Protein AF-A0A1X7BWD0-F1 (afdb_monomer)

Sequence (124 aa):
MAERQMDTETMLGALNDIRLPAEAAGGQVAEMLVAAGAGLALAWLVALLVTASRRGVQATTPSLAVRIDALRELPAAERSVALLHLARDEGIALPAVASLYGAGEFPRPEEIEAQLRDGQGTHA

Secondary structure (DSSP, 8-state):
-------HHHHHHHHH--PPPTTSTTHHHHHHHHHHHHHHHHHHHHHHHHHHHHTT----PPPHHHHHHHGGGS-HHHHHHHHHHHHHHTT---HHHHHHTTTPPPPPHHHHHHHHHHHHTT--

Nearest PDB structures (foldseek):
  2l3l-assembly1_A  TM=1.785E-01  e=4.105E+00  Homo sapiens

Solvent-accessible surface area (backbone atoms only — not comparable to full-atom values): 7669 Å² total; per-residue (Å²): 143,90,82,86,83,81,49,69,67,60,56,50,51,62,66,71,55,79,62,78,55,74,88,44,98,54,34,71,62,45,54,52,50,51,53,51,50,52,52,50,54,52,53,49,52,51,51,50,52,54,52,56,62,65,64,73,65,77,71,73,75,73,51,70,68,59,53,54,58,65,42,69,79,47,58,66,73,59,26,30,54,51,51,53,51,52,30,57,76,69,68,53,86,55,75,64,60,65,38,65,80,48,101,51,73,79,66,53,45,69,61,55,51,51,52,56,59,57,57,58,71,77,78,115

Radius of gyration: 36.12 Å; Cα contacts (8 Å, |Δi|>4): 48; chains: 1; bounding box: 50×27×114 Å

Mean predicted aligned error: 16.51 Å

pLDDT: mean 78.14, std 13.71, range [43.16, 96.81]

Foldseek 3Di:
DDDDDPDPVVVVVVVVPPDDPCPDVCHPVVVVVVVVVVVVVVVVVVVVVVVVVVVPDPPVPPDLVVVLVVLVVDDFVVSLVSLVVSCVVVVNDDPQVVQVPDPHDRDTNVSSSVSSVVSVVVPD

Structure (mmCIF, N/CA/C/O backbone):
data_AF-A0A1X7BWD0-F1
#
_entry.id   AF-A0A1X7BWD0-F1
#
loop_
_atom_site.group_PDB
_atom_site.id
_atom_site.type_symbol
_atom_site.label_atom_id
_atom_site.label_alt_id
_atom_site.label_comp_id
_atom_site.label_asym_id
_atom_site.label_entity_id
_atom_site.label_seq_id
_atom_site.pdbx_PDB_ins_code
_atom_site.Cartn_x
_atom_site.Cartn_y
_atom_site.Cartn_z
_atom_site.occupancy
_atom_site.B_iso_or_equiv
_atom_site.auth_seq_id
_atom_site.auth_comp_id
_atom_site.auth_asym_id
_atom_site.auth_atom_id
_atom_site.pdbx_PDB_model_num
ATOM 1 N N . MET A 1 1 ? 24.232 15.919 -80.759 1.00 44.19 1 MET A N 1
ATOM 2 C CA . MET A 1 1 ? 23.245 16.551 -79.861 1.00 44.19 1 MET A CA 1
ATOM 3 C C . MET A 1 1 ? 22.303 15.461 -79.372 1.00 44.19 1 MET A C 1
ATOM 5 O O . MET A 1 1 ? 21.382 15.117 -80.094 1.00 44.19 1 MET A O 1
ATOM 9 N N . ALA A 1 2 ? 22.600 14.837 -78.232 1.00 48.12 2 ALA A N 1
ATOM 10 C CA . ALA A 1 2 ? 21.790 13.757 -77.655 1.00 48.12 2 ALA A CA 1
ATOM 11 C C . ALA A 1 2 ? 21.941 13.772 -76.127 1.00 48.12 2 ALA A C 1
ATOM 13 O O . ALA A 1 2 ? 22.414 12.826 -75.513 1.00 48.12 2 ALA A O 1
ATOM 14 N N . GLU A 1 3 ? 21.612 14.911 -75.529 1.00 55.97 3 GLU A N 1
ATOM 15 C CA . GLU A 1 3 ? 21.703 15.134 -74.090 1.00 55.97 3 GLU A CA 1
ATOM 16 C C . GLU A 1 3 ? 20.440 15.877 -73.664 1.00 55.97 3 GLU A C 1
ATOM 18 O O . GLU A 1 3 ? 20.089 16.884 -74.278 1.00 55.97 3 GLU A O 1
ATOM 23 N N . ARG A 1 4 ? 19.798 15.381 -72.599 1.00 58.47 4 ARG A N 1
ATOM 24 C CA . ARG A 1 4 ? 18.570 15.880 -71.944 1.00 58.47 4 ARG A CA 1
ATOM 25 C C . ARG A 1 4 ? 17.236 15.337 -72.453 1.00 58.47 4 ARG A C 1
ATOM 27 O O . ARG A 1 4 ? 16.377 16.100 -72.874 1.00 58.47 4 ARG A O 1
ATOM 34 N N . GLN A 1 5 ? 17.014 14.046 -72.244 1.00 57.12 5 GLN A N 1
ATOM 35 C CA . GLN A 1 5 ? 15.721 13.564 -71.742 1.00 57.12 5 GLN A CA 1
ATOM 36 C C . GLN A 1 5 ? 15.997 12.469 -70.707 1.00 57.12 5 GLN A C 1
ATOM 38 O O . GLN A 1 5 ? 15.733 11.295 -70.928 1.00 57.12 5 GLN A O 1
ATOM 43 N N . MET A 1 6 ? 16.634 12.849 -69.596 1.00 58.22 6 MET A N 1
ATOM 44 C CA . MET A 1 6 ? 16.601 12.009 -68.403 1.00 58.22 6 MET A CA 1
ATOM 45 C C . MET A 1 6 ? 15.238 12.277 -67.766 1.00 58.22 6 MET A C 1
ATOM 47 O O . MET A 1 6 ? 14.979 13.384 -67.299 1.00 58.22 6 MET A O 1
ATOM 51 N N . ASP A 1 7 ? 14.344 11.308 -67.923 1.00 72.75 7 ASP A N 1
ATOM 52 C CA . ASP A 1 7 ? 12.925 11.409 -67.608 1.00 72.75 7 ASP A CA 1
ATOM 53 C C . ASP A 1 7 ? 12.709 11.634 -66.104 1.00 72.75 7 ASP A C 1
ATOM 55 O O . ASP A 1 7 ? 13.333 10.986 -65.259 1.00 72.75 7 ASP A O 1
ATOM 59 N N . THR A 1 8 ? 11.827 12.566 -65.761 1.00 73.25 8 THR A N 1
ATOM 60 C CA . THR A 1 8 ? 11.451 12.907 -64.383 1.00 73.25 8 THR A CA 1
ATOM 61 C C . THR A 1 8 ? 10.966 11.694 -63.591 1.00 73.25 8 THR A C 1
ATOM 63 O O . THR A 1 8 ? 11.219 11.614 -62.391 1.00 73.25 8 THR A O 1
ATOM 66 N N . GLU A 1 9 ? 10.344 10.714 -64.252 1.00 70.75 9 GLU A N 1
ATOM 67 C CA . GLU A 1 9 ? 9.963 9.441 -63.627 1.00 70.75 9 GLU A CA 1
ATOM 68 C C . GLU A 1 9 ? 11.177 8.579 -63.261 1.00 70.75 9 GLU A C 1
ATOM 70 O O . GLU A 1 9 ? 11.202 7.970 -62.194 1.00 70.75 9 GLU A O 1
ATOM 75 N N . THR A 1 10 ? 12.231 8.590 -64.082 1.00 72.62 10 THR A N 1
ATOM 76 C CA . THR A 1 10 ? 13.497 7.899 -63.776 1.00 72.62 10 THR A CA 1
ATOM 77 C C . THR A 1 10 ? 14.222 8.579 -62.611 1.00 72.62 10 THR A C 1
ATOM 79 O O . THR A 1 10 ? 14.785 7.909 -61.746 1.00 72.62 10 THR A O 1
ATOM 82 N N . MET A 1 11 ? 14.162 9.912 -62.539 1.00 74.56 11 MET A N 1
ATOM 83 C CA . MET A 1 11 ? 14.717 10.676 -61.419 1.00 74.56 11 MET A CA 1
ATOM 84 C C . MET A 1 11 ? 13.941 10.433 -60.112 1.00 74.56 11 MET A C 1
ATOM 86 O O . MET A 1 11 ? 14.556 10.268 -59.060 1.00 74.56 11 MET A O 1
ATOM 90 N N . LEU A 1 12 ? 12.606 10.361 -60.165 1.00 75.38 12 LEU A N 1
ATOM 91 C CA . LEU A 1 12 ? 11.767 10.029 -59.008 1.00 75.38 12 LEU A CA 1
ATOM 92 C C . LEU A 1 12 ? 11.944 8.574 -58.561 1.00 75.38 12 LEU A C 1
ATOM 94 O O . LEU A 1 12 ? 12.000 8.322 -57.360 1.00 75.38 12 LEU A O 1
ATOM 98 N N . GLY A 1 13 ? 12.091 7.635 -59.497 1.00 71.94 13 GLY A N 1
ATOM 99 C CA . GLY A 1 13 ? 12.407 6.238 -59.194 1.00 71.94 13 GLY A CA 1
ATOM 100 C C . GLY A 1 13 ? 13.724 6.100 -58.429 1.00 71.94 13 GLY A C 1
ATOM 101 O O . GLY A 1 13 ? 13.762 5.441 -57.394 1.00 71.94 13 GLY A O 1
ATOM 102 N N . ALA A 1 14 ? 14.769 6.810 -58.865 1.00 68.25 14 ALA A N 1
ATOM 103 C CA . ALA A 1 14 ? 16.066 6.821 -58.187 1.00 68.25 14 ALA A CA 1
ATOM 104 C C . ALA A 1 14 ? 16.029 7.476 -56.792 1.00 68.25 14 ALA A C 1
ATOM 106 O O . ALA A 1 14 ? 16.811 7.104 -55.922 1.00 68.25 14 ALA A O 1
ATOM 107 N N . LEU A 1 15 ? 15.127 8.439 -56.556 1.00 69.00 15 LEU A N 1
ATOM 108 C CA . LEU A 1 15 ? 14.942 9.050 -55.234 1.00 69.00 15 LEU A CA 1
ATOM 109 C C . LEU A 1 15 ? 14.141 8.170 -54.269 1.00 69.00 15 LEU A C 1
ATOM 111 O O . LEU A 1 15 ? 14.301 8.304 -53.059 1.00 69.00 15 LEU A O 1
ATOM 115 N N . ASN A 1 16 ? 13.249 7.325 -54.787 1.00 67.62 16 ASN A N 1
ATOM 116 C CA . ASN A 1 16 ? 12.398 6.459 -53.972 1.00 67.62 16 ASN A CA 1
ATOM 117 C C . ASN A 1 16 ? 13.080 5.118 -53.648 1.00 67.62 16 ASN A C 1
ATOM 119 O O . ASN A 1 16 ? 12.743 4.476 -52.655 1.00 67.62 16 ASN A O 1
ATOM 123 N N . ASP A 1 17 ? 14.068 4.716 -54.450 1.00 62.62 17 ASP A N 1
ATOM 124 C CA . ASP A 1 17 ? 14.889 3.526 -54.227 1.00 62.62 17 ASP A CA 1
ATOM 125 C C . ASP A 1 17 ? 16.137 3.845 -53.384 1.00 62.62 17 ASP A C 1
ATOM 127 O O . ASP A 1 17 ? 17.277 3.613 -53.781 1.00 62.62 17 ASP A O 1
ATOM 131 N N . ILE A 1 18 ? 15.933 4.393 -52.179 1.00 62.50 18 ILE A N 1
ATOM 132 C CA . ILE A 1 18 ? 16.996 4.520 -51.162 1.00 62.50 18 ILE A CA 1
ATOM 133 C C . ILE A 1 18 ? 17.169 3.167 -50.461 1.00 62.50 18 ILE A C 1
ATOM 135 O O . ILE A 1 18 ? 17.071 3.046 -49.239 1.00 62.50 18 ILE A O 1
ATOM 139 N N . ARG A 1 19 ? 17.384 2.109 -51.239 1.00 61.66 19 ARG A N 1
ATOM 140 C CA . ARG A 1 19 ? 17.934 0.866 -50.711 1.00 61.66 19 ARG A CA 1
ATOM 141 C C . ARG A 1 19 ? 19.438 0.920 -50.887 1.00 61.66 19 ARG A C 1
ATOM 143 O O . ARG A 1 19 ? 19.938 1.254 -51.959 1.00 61.66 19 ARG A O 1
ATOM 150 N N . LEU A 1 20 ? 20.178 0.620 -49.820 1.00 57.03 20 LEU A N 1
ATOM 151 C CA . LEU A 1 20 ? 21.614 0.419 -49.973 1.00 57.03 20 LEU A CA 1
ATOM 152 C C . LEU A 1 20 ? 21.818 -0.797 -50.893 1.00 57.03 20 LEU A C 1
ATOM 154 O O . LEU A 1 20 ? 21.212 -1.840 -50.634 1.00 57.03 20 LEU A O 1
ATOM 158 N N . PRO A 1 21 ? 22.656 -0.693 -51.940 1.00 63.34 21 PRO A N 1
ATOM 159 C CA . PRO A 1 21 ? 23.001 -1.849 -52.756 1.00 63.34 21 PRO A CA 1
ATOM 160 C C . PRO A 1 21 ? 23.600 -2.938 -51.863 1.00 63.34 21 PRO A C 1
ATOM 162 O O . PRO A 1 21 ? 24.305 -2.639 -50.894 1.00 63.34 21 PRO A O 1
ATOM 165 N N . ALA A 1 22 ? 23.305 -4.203 -52.169 1.00 59.75 22 ALA A N 1
ATOM 166 C CA . ALA A 1 22 ? 23.704 -5.340 -51.340 1.00 59.75 22 ALA A CA 1
ATOM 167 C C . ALA A 1 22 ? 25.232 -5.423 -51.150 1.00 59.75 22 ALA A C 1
ATOM 169 O O . ALA A 1 22 ? 25.698 -5.950 -50.140 1.00 59.75 22 ALA A O 1
ATOM 170 N N . GLU A 1 23 ? 26.004 -4.860 -52.086 1.00 60.44 23 GLU A N 1
ATOM 171 C CA . GLU A 1 23 ? 27.464 -4.774 -52.043 1.00 60.44 23 GLU A CA 1
ATOM 172 C C . GLU A 1 23 ? 28.016 -3.632 -51.161 1.00 60.44 23 GLU A C 1
ATOM 174 O O . GLU A 1 23 ? 29.228 -3.553 -50.953 1.00 60.44 23 GLU A O 1
ATOM 179 N N . ALA A 1 24 ? 27.175 -2.739 -50.625 1.00 66.19 24 ALA A N 1
ATOM 180 C CA . ALA A 1 24 ? 27.616 -1.676 -49.722 1.00 66.19 24 ALA A CA 1
ATOM 181 C C . ALA A 1 24 ? 27.972 -2.223 -48.328 1.00 66.19 24 ALA A C 1
ATOM 183 O O . ALA A 1 24 ? 27.341 -3.151 -47.818 1.00 66.19 24 ALA A O 1
ATOM 184 N N . ALA A 1 25 ? 28.971 -1.615 -47.677 1.00 58.75 25 ALA A N 1
ATOM 185 C CA . ALA A 1 25 ? 29.424 -2.015 -46.346 1.00 58.75 25 ALA A CA 1
ATOM 186 C C . ALA A 1 25 ? 28.264 -1.974 -45.332 1.00 58.75 25 ALA A C 1
ATOM 188 O O . ALA A 1 25 ? 27.818 -0.905 -44.925 1.00 58.75 25 ALA A O 1
ATOM 189 N N . GLY A 1 26 ? 27.771 -3.153 -44.944 1.00 63.34 26 GLY A N 1
ATOM 190 C CA . GLY A 1 26 ? 26.651 -3.319 -44.016 1.00 63.34 26 GLY A CA 1
ATOM 191 C C . GLY A 1 26 ? 25.465 -4.096 -44.589 1.00 63.34 26 GLY A C 1
ATOM 192 O O . GLY A 1 26 ? 24.830 -4.799 -43.812 1.00 63.34 26 GLY A O 1
ATOM 193 N N . GLY A 1 27 ? 25.218 -4.052 -45.905 1.00 72.31 27 GLY A N 1
ATOM 194 C CA . GLY A 1 27 ? 24.203 -4.827 -46.643 1.00 72.31 27 GLY A CA 1
ATOM 195 C C . GLY A 1 27 ? 22.989 -5.316 -45.833 1.00 72.31 27 GLY A C 1
ATOM 196 O O . GLY A 1 27 ? 22.335 -4.566 -45.110 1.00 72.31 27 GLY A O 1
ATOM 197 N N . GLN A 1 28 ? 22.704 -6.616 -45.917 1.00 74.44 28 GLN A N 1
ATOM 198 C CA . GLN A 1 28 ? 21.562 -7.246 -45.244 1.00 74.44 28 GLN A CA 1
ATOM 199 C C . GLN A 1 28 ? 21.648 -7.211 -43.705 1.00 74.44 28 GLN A C 1
ATOM 201 O O . GLN A 1 28 ? 20.628 -7.188 -43.020 1.00 74.44 28 GLN A O 1
ATOM 206 N N . VAL A 1 29 ? 22.859 -7.161 -43.142 1.00 79.56 29 VAL A N 1
ATOM 207 C CA . VAL A 1 29 ? 23.071 -7.092 -41.686 1.00 79.56 29 VAL A CA 1
ATOM 208 C C . VAL A 1 29 ? 22.620 -5.738 -41.130 1.00 79.56 29 VAL A C 1
ATOM 210 O O . VAL A 1 29 ? 22.031 -5.681 -40.051 1.00 79.56 29 VAL A O 1
ATOM 213 N N . ALA A 1 30 ? 22.833 -4.652 -41.874 1.00 80.25 30 ALA A N 1
ATOM 214 C CA . ALA A 1 30 ? 22.373 -3.318 -41.511 1.00 80.25 30 ALA A CA 1
ATOM 215 C C . ALA A 1 30 ? 20.842 -3.253 -41.489 1.00 80.25 30 ALA A C 1
ATOM 217 O O . ALA A 1 30 ? 20.274 -2.727 -40.533 1.00 80.25 30 ALA A O 1
ATOM 218 N N . GLU A 1 31 ? 20.166 -3.858 -42.470 1.00 79.38 31 GLU A N 1
ATOM 219 C CA . GLU A 1 31 ? 18.700 -3.946 -42.472 1.00 79.38 31 GLU A CA 1
ATOM 220 C C . GLU A 1 31 ? 18.171 -4.721 -41.253 1.00 79.38 31 GLU A C 1
ATOM 222 O O . GLU A 1 31 ? 17.228 -4.274 -40.596 1.00 79.38 31 GLU A O 1
ATOM 227 N N . MET A 1 32 ? 18.812 -5.839 -40.887 1.00 84.12 32 MET A N 1
ATOM 228 C CA . MET A 1 32 ? 18.435 -6.612 -39.696 1.00 84.12 32 MET A CA 1
ATOM 229 C C . MET A 1 32 ? 18.631 -5.817 -38.399 1.00 84.12 32 MET A C 1
ATOM 231 O O . MET A 1 32 ? 17.771 -5.863 -37.518 1.00 84.12 32 MET A O 1
ATOM 235 N N . LEU A 1 33 ? 19.728 -5.064 -38.279 1.00 87.62 33 LEU A N 1
ATOM 236 C CA . LEU A 1 33 ? 19.984 -4.212 -37.115 1.00 87.62 33 LEU A CA 1
ATOM 237 C C . LEU A 1 33 ? 18.989 -3.052 -37.018 1.00 87.62 33 LEU A C 1
ATOM 239 O O . LEU A 1 33 ? 18.533 -2.739 -35.920 1.00 87.62 33 LEU A O 1
ATOM 243 N N . VAL A 1 34 ? 18.608 -2.449 -38.146 1.00 87.81 34 VAL A N 1
ATOM 244 C CA . VAL A 1 34 ? 17.575 -1.404 -38.187 1.00 87.81 34 VAL A CA 1
ATOM 245 C C . VAL A 1 34 ? 16.222 -1.969 -37.760 1.00 87.81 34 VAL A C 1
ATOM 247 O O . VAL A 1 34 ? 15.556 -1.371 -36.915 1.00 87.81 34 VAL A O 1
ATOM 250 N N . ALA A 1 35 ? 15.833 -3.140 -38.270 1.00 87.38 35 ALA A N 1
ATOM 251 C CA . ALA A 1 35 ? 14.591 -3.799 -3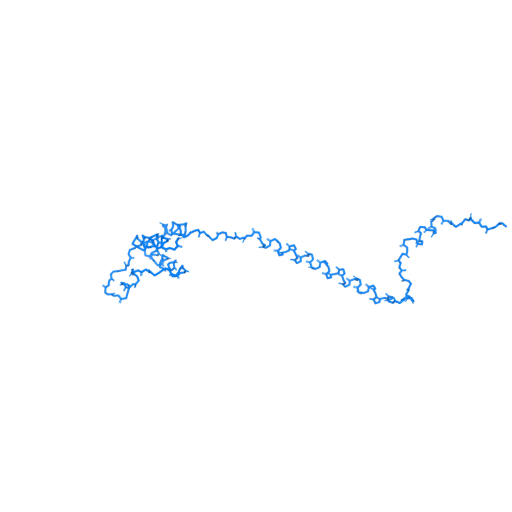7.876 1.00 87.38 35 ALA A CA 1
ATOM 252 C C . ALA A 1 35 ? 14.578 -4.152 -36.377 1.00 87.38 35 ALA A C 1
ATOM 254 O O . ALA A 1 35 ? 13.593 -3.889 -35.683 1.00 87.38 35 ALA A O 1
ATOM 255 N N . ALA A 1 36 ? 15.687 -4.683 -35.854 1.00 91.56 36 ALA A N 1
ATOM 256 C CA . ALA A 1 36 ? 15.839 -4.979 -34.432 1.00 91.56 36 ALA A CA 1
ATOM 257 C C . ALA A 1 36 ? 15.771 -3.704 -33.573 1.00 91.56 36 ALA A C 1
ATOM 259 O O . ALA A 1 36 ? 15.066 -3.677 -32.563 1.00 91.56 36 ALA A O 1
ATOM 260 N N . GLY A 1 37 ? 16.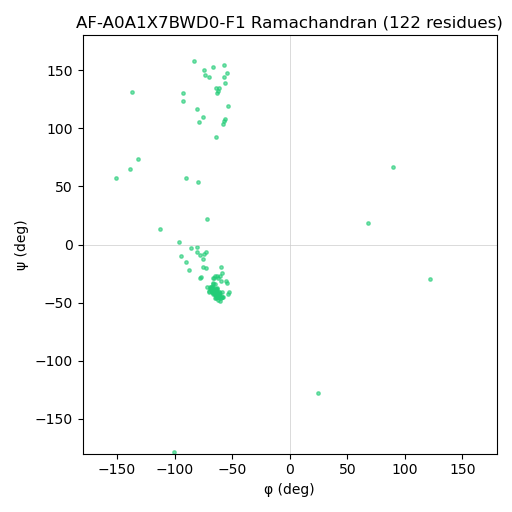450 -2.634 -33.995 1.00 93.75 37 GLY A N 1
ATOM 261 C CA . GLY A 1 37 ? 16.429 -1.334 -33.328 1.00 93.75 37 GLY A CA 1
ATOM 262 C C . GLY A 1 37 ? 15.034 -0.710 -33.304 1.00 93.75 37 GLY A C 1
ATOM 263 O O . GLY A 1 37 ? 14.594 -0.239 -32.257 1.00 93.75 37 GLY A O 1
ATOM 264 N N . ALA A 1 38 ? 14.301 -0.773 -34.417 1.00 93.69 38 ALA A N 1
ATOM 265 C CA . ALA A 1 38 ? 12.922 -0.300 -34.500 1.00 93.69 38 ALA A CA 1
ATOM 266 C C . ALA A 1 38 ? 11.987 -1.095 -33.573 1.00 93.69 38 ALA A C 1
ATOM 268 O O . ALA A 1 38 ? 11.173 -0.503 -32.862 1.00 93.69 38 ALA A O 1
ATOM 269 N N . GLY A 1 39 ? 12.141 -2.424 -33.519 1.00 95.12 39 GLY A N 1
ATOM 270 C CA . GLY A 1 39 ? 11.388 -3.280 -32.600 1.00 95.12 39 GLY A CA 1
ATOM 271 C C . GLY A 1 39 ? 11.657 -2.948 -31.129 1.00 95.12 39 GLY A C 1
ATOM 272 O O . GLY A 1 39 ? 10.720 -2.795 -30.345 1.00 95.12 39 GLY A O 1
ATOM 273 N N . LEU A 1 40 ? 12.927 -2.766 -30.761 1.00 95.88 40 LEU A N 1
ATOM 274 C CA . LEU A 1 40 ? 13.337 -2.348 -29.417 1.00 95.88 40 LEU A CA 1
ATOM 275 C C . LEU A 1 40 ? 12.802 -0.960 -29.049 1.00 95.88 40 LEU A C 1
ATOM 277 O O . LEU A 1 40 ? 12.288 -0.780 -27.945 1.00 95.88 40 LEU A O 1
ATOM 281 N N . ALA A 1 41 ? 12.870 0.006 -29.967 1.00 96.00 41 ALA A N 1
ATOM 282 C CA . ALA A 1 41 ? 12.349 1.352 -29.745 1.00 96.00 41 ALA A CA 1
ATOM 283 C C . ALA A 1 41 ? 10.831 1.340 -29.504 1.00 96.00 41 ALA A C 1
ATOM 285 O O . ALA A 1 41 ? 10.342 1.992 -28.579 1.00 96.00 41 ALA A O 1
ATOM 286 N N . LEU A 1 42 ? 10.086 0.548 -30.282 1.00 96.25 42 LEU A N 1
ATOM 287 C CA . LEU A 1 42 ? 8.646 0.380 -30.099 1.00 96.25 42 LEU A CA 1
ATOM 288 C C . LEU A 1 42 ? 8.322 -0.285 -28.755 1.00 96.25 42 LEU A C 1
ATOM 290 O O . LEU A 1 42 ? 7.464 0.201 -28.019 1.00 96.25 42 LEU A O 1
ATOM 294 N N . ALA A 1 43 ? 9.028 -1.363 -28.406 1.00 95.44 43 ALA A N 1
ATOM 295 C CA . ALA A 1 43 ? 8.856 -2.039 -27.122 1.00 95.44 43 ALA A CA 1
ATOM 296 C C . ALA A 1 43 ? 9.124 -1.091 -25.942 1.00 95.44 43 ALA A C 1
ATOM 298 O O . ALA A 1 43 ? 8.372 -1.084 -24.965 1.00 95.44 43 ALA A O 1
ATOM 299 N N . TRP A 1 44 ? 10.151 -0.245 -26.051 1.00 96.81 44 TRP A N 1
ATOM 300 C CA . TRP A 1 44 ? 10.475 0.762 -25.046 1.00 96.81 44 TRP A CA 1
ATOM 301 C C . TRP A 1 44 ? 9.369 1.817 -24.898 1.00 96.81 44 TRP A C 1
ATOM 303 O O . TRP A 1 44 ? 8.963 2.119 -23.777 1.00 96.81 44 TRP A O 1
ATOM 31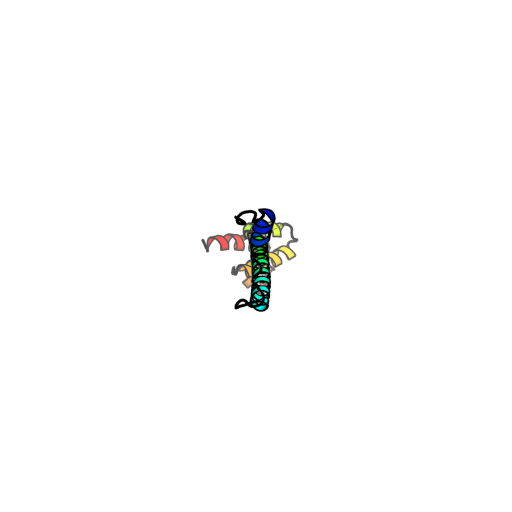3 N N . LEU A 1 45 ? 8.805 2.314 -26.005 1.00 96.12 45 LEU A N 1
ATOM 314 C CA . LEU A 1 45 ? 7.664 3.239 -25.977 1.00 96.12 45 LEU A CA 1
ATOM 315 C C . LEU A 1 45 ? 6.425 2.620 -25.319 1.00 96.12 45 LEU A C 1
ATOM 317 O O . LEU A 1 45 ? 5.775 3.267 -24.497 1.00 96.12 45 LEU A O 1
ATOM 321 N N . VAL A 1 46 ? 6.114 1.359 -25.629 1.00 94.94 46 VAL A N 1
ATOM 322 C CA . VAL A 1 46 ? 5.002 0.636 -24.990 1.00 94.94 46 VAL A CA 1
ATOM 323 C C . VAL A 1 46 ? 5.252 0.482 -23.490 1.00 94.94 46 VAL A C 1
ATOM 325 O O . VAL A 1 46 ? 4.354 0.737 -22.688 1.00 94.94 46 VAL A O 1
ATOM 328 N N . ALA A 1 47 ? 6.474 0.128 -23.086 1.00 93.19 47 ALA A N 1
ATOM 329 C CA . ALA A 1 47 ? 6.839 0.031 -21.676 1.00 93.19 47 ALA A CA 1
ATOM 330 C C . ALA A 1 47 ? 6.698 1.381 -20.948 1.00 93.19 47 ALA A C 1
ATOM 332 O O . ALA A 1 47 ? 6.175 1.428 -19.831 1.00 93.19 47 ALA A O 1
ATOM 333 N N . LEU A 1 48 ? 7.092 2.490 -21.581 1.00 92.06 48 LEU A N 1
ATOM 334 C CA . LEU A 1 48 ? 6.881 3.836 -21.041 1.00 92.06 48 LEU A CA 1
ATOM 335 C C . LEU A 1 48 ? 5.394 4.162 -20.886 1.00 92.06 48 LEU A C 1
ATOM 337 O O . LEU A 1 48 ? 4.987 4.668 -19.844 1.00 92.06 48 LEU A O 1
ATOM 341 N N . LEU A 1 49 ? 4.566 3.820 -21.871 1.00 91.44 49 LEU A N 1
ATOM 342 C CA . LEU A 1 49 ? 3.127 4.066 -21.803 1.00 91.44 49 LEU A CA 1
ATOM 343 C C . LEU A 1 49 ? 2.458 3.250 -20.685 1.00 91.44 49 LEU A C 1
ATOM 345 O O . LEU A 1 49 ? 1.629 3.772 -19.940 1.00 91.44 49 LEU A O 1
ATOM 349 N N . VAL A 1 50 ? 2.855 1.985 -20.521 1.00 89.25 50 VAL A N 1
ATOM 350 C CA . VAL A 1 50 ? 2.360 1.101 -19.452 1.00 89.25 50 VAL A CA 1
ATOM 351 C C . VAL A 1 50 ? 2.831 1.564 -18.072 1.00 89.25 50 VAL A C 1
ATOM 353 O O . VAL A 1 50 ? 2.077 1.516 -17.104 1.00 89.25 50 VAL A O 1
ATOM 356 N N . THR A 1 51 ? 4.075 2.018 -17.942 1.00 84.56 51 THR A N 1
ATOM 357 C CA . THR A 1 51 ? 4.580 2.532 -16.658 1.00 84.56 51 THR A CA 1
ATOM 358 C C . THR A 1 51 ? 3.967 3.885 -16.305 1.00 84.56 51 THR A C 1
ATOM 360 O O . THR A 1 51 ? 3.645 4.116 -15.140 1.00 84.56 51 THR A O 1
ATOM 363 N N . ALA A 1 52 ? 3.731 4.751 -17.292 1.00 83.75 52 ALA A N 1
ATOM 364 C CA . ALA A 1 52 ? 3.030 6.015 -17.105 1.00 83.75 52 ALA A CA 1
ATOM 365 C C . ALA A 1 52 ? 1.567 5.803 -16.692 1.00 83.75 52 ALA A C 1
ATOM 367 O O . ALA A 1 52 ? 1.105 6.453 -15.758 1.00 83.75 52 ALA A O 1
ATOM 368 N N . SER A 1 53 ? 0.854 4.854 -17.308 1.00 78.62 53 SER A N 1
ATOM 369 C CA . SER A 1 53 ? -0.535 4.553 -16.932 1.00 78.62 53 SER A CA 1
ATOM 370 C C . SER A 1 53 ? -0.645 3.948 -15.531 1.00 78.62 53 SER A C 1
ATOM 372 O O . SER A 1 53 ? -1.568 4.267 -14.786 1.00 78.62 53 SER A O 1
ATOM 374 N N . ARG A 1 54 ? 0.341 3.146 -15.114 1.00 72.94 54 ARG A N 1
ATOM 375 C CA . ARG A 1 54 ? 0.403 2.584 -13.754 1.00 72.94 54 ARG A CA 1
ATOM 376 C C . ARG A 1 54 ? 0.764 3.606 -12.675 1.00 72.94 54 ARG A C 1
ATOM 378 O O . ARG A 1 54 ? 0.472 3.370 -11.509 1.00 72.94 54 ARG A O 1
ATOM 385 N N . ARG A 1 55 ? 1.366 4.744 -13.036 1.00 66.38 55 ARG A N 1
ATOM 386 C CA . ARG A 1 55 ? 1.671 5.837 -12.092 1.00 66.38 55 ARG A CA 1
ATOM 387 C C . ARG A 1 55 ? 0.439 6.652 -11.674 1.00 66.38 55 ARG A C 1
ATOM 389 O O . ARG A 1 55 ? 0.556 7.475 -10.774 1.00 66.38 55 ARG A O 1
ATOM 396 N N . GLY A 1 56 ? -0.722 6.423 -12.292 1.00 61.50 56 GLY A N 1
ATOM 397 C CA . GLY A 1 56 ? -1.933 7.231 -12.108 1.00 61.50 56 GLY A CA 1
ATOM 398 C C . GLY A 1 56 ? -2.782 6.943 -10.868 1.00 61.50 56 GLY A C 1
ATOM 399 O O . GLY A 1 56 ? -3.768 7.639 -10.658 1.00 61.50 56 GLY A O 1
ATOM 400 N N . VAL A 1 57 ? -2.438 5.960 -10.034 1.00 57.28 57 VAL A N 1
ATOM 401 C CA . VAL A 1 57 ? -3.182 5.699 -8.793 1.00 57.28 57 VAL A CA 1
ATOM 402 C C . VAL A 1 57 ? -2.193 5.557 -7.647 1.00 57.28 57 VAL A C 1
ATOM 404 O O . VAL A 1 57 ? -1.946 4.468 -7.136 1.00 57.28 57 VAL A O 1
ATOM 407 N N . GLN A 1 58 ? -1.614 6.680 -7.218 1.00 54.28 58 GLN A N 1
ATOM 408 C CA . GLN A 1 58 ? -1.305 6.792 -5.798 1.00 54.28 58 GLN A CA 1
ATOM 409 C C . GLN A 1 58 ? -2.657 6.762 -5.093 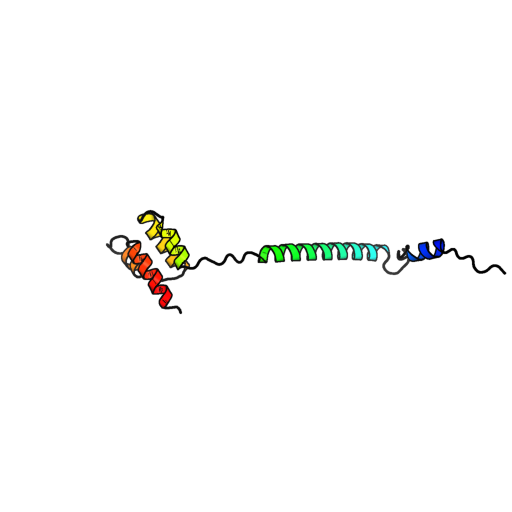1.00 54.28 58 GLN A C 1
ATOM 411 O O . GLN A 1 58 ? -3.342 7.776 -5.006 1.00 54.28 58 GLN A O 1
ATOM 416 N N . ALA A 1 59 ? -3.088 5.567 -4.689 1.00 58.94 59 ALA A N 1
ATOM 417 C CA . ALA A 1 59 ? -4.183 5.434 -3.753 1.00 58.94 59 ALA A CA 1
ATOM 418 C C . ALA A 1 59 ? -3.737 6.209 -2.518 1.00 58.94 59 ALA A C 1
ATOM 420 O O . ALA A 1 59 ? -2.825 5.778 -1.814 1.00 58.94 59 ALA A O 1
ATOM 421 N N . THR A 1 60 ? -4.289 7.405 -2.328 1.00 65.81 60 THR A N 1
ATOM 422 C CA . THR A 1 60 ? -4.070 8.180 -1.118 1.00 65.81 60 THR A CA 1
ATOM 423 C C . THR A 1 60 ? -4.504 7.270 0.014 1.00 65.81 60 THR A C 1
ATOM 425 O O . THR A 1 60 ? -5.693 6.966 0.122 1.00 65.81 60 THR A O 1
ATOM 428 N N . THR A 1 61 ? -3.550 6.747 0.787 1.00 72.62 61 THR A N 1
ATOM 429 C CA . THR A 1 61 ? -3.878 5.906 1.933 1.00 72.62 61 THR A CA 1
ATOM 430 C C . THR A 1 61 ? -4.856 6.711 2.785 1.00 72.62 61 THR A C 1
ATOM 432 O O . THR A 1 61 ? -4.517 7.836 3.167 1.00 72.62 61 THR A O 1
ATOM 435 N N . PRO A 1 62 ? -6.090 6.220 3.007 1.00 81.06 62 PRO A N 1
ATOM 436 C CA . PRO A 1 62 ? -7.076 6.968 3.766 1.00 81.06 62 PRO A CA 1
ATOM 437 C C . PRO A 1 62 ? -6.492 7.288 5.138 1.00 81.06 62 PRO A C 1
ATOM 439 O O . PRO A 1 62 ? -5.802 6.456 5.735 1.00 81.06 62 PRO A O 1
ATOM 442 N N . SER A 1 63 ? -6.733 8.510 5.615 1.00 87.00 63 SER A N 1
ATOM 443 C CA . SER A 1 63 ? -6.204 8.947 6.904 1.00 87.00 63 SER A CA 1
ATOM 444 C C . SER A 1 63 ? -6.665 8.005 8.018 1.00 87.00 63 SER A C 1
ATOM 446 O O . SER A 1 63 ? -7.717 7.366 7.919 1.00 87.00 63 SER A O 1
ATOM 448 N N . LEU A 1 64 ? -5.888 7.928 9.101 1.00 87.06 64 LEU A N 1
ATOM 449 C CA . LEU A 1 64 ? -6.228 7.082 10.245 1.00 87.06 64 LEU A CA 1
ATOM 450 C C . LEU A 1 64 ? -7.646 7.366 10.761 1.00 87.06 64 LEU A C 1
ATOM 452 O O . LEU A 1 64 ? -8.391 6.431 11.024 1.00 87.06 64 LEU A O 1
ATOM 456 N N . ALA A 1 65 ? -8.048 8.641 10.814 1.00 88.12 65 ALA A N 1
ATOM 457 C CA . ALA A 1 65 ? -9.397 9.050 11.203 1.00 88.12 65 ALA A CA 1
ATOM 458 C C . ALA A 1 65 ? -10.486 8.437 10.304 1.00 88.12 65 ALA A C 1
ATOM 460 O O . ALA A 1 65 ? -11.455 7.885 10.813 1.00 88.12 65 ALA A O 1
ATOM 461 N N . VAL A 1 66 ? -10.292 8.451 8.978 1.00 89.31 66 VAL A N 1
ATOM 462 C CA . VAL A 1 66 ? -11.228 7.831 8.021 1.00 89.31 66 VAL A CA 1
ATOM 463 C C . VAL A 1 66 ? -11.286 6.315 8.215 1.00 89.31 66 VAL A C 1
ATOM 465 O O . VAL A 1 66 ? -12.359 5.720 8.142 1.00 89.31 66 VAL A O 1
ATOM 468 N N . ARG A 1 67 ? -10.144 5.677 8.497 1.00 90.81 67 ARG A N 1
ATOM 469 C CA . ARG A 1 67 ? -10.080 4.234 8.773 1.00 90.81 67 ARG A CA 1
ATOM 470 C C . ARG A 1 67 ? -10.783 3.876 10.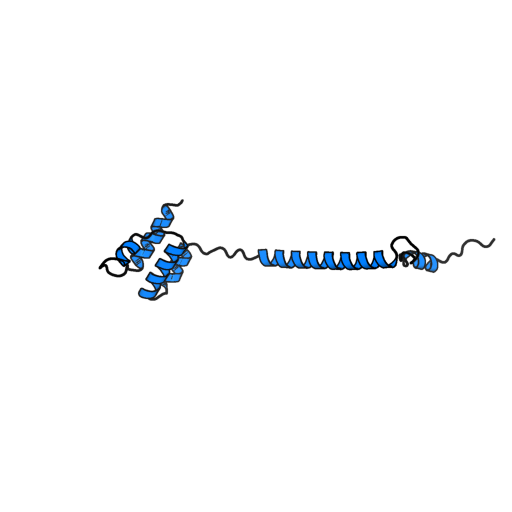084 1.00 90.81 67 ARG A C 1
ATOM 472 O O . ARG A 1 67 ? -11.502 2.888 10.109 1.00 90.81 67 ARG A O 1
ATOM 479 N N . ILE A 1 68 ? -10.628 4.680 11.136 1.00 91.69 68 ILE A N 1
ATOM 480 C CA . ILE A 1 68 ? -11.342 4.518 12.413 1.00 91.69 68 ILE A CA 1
ATOM 481 C C . ILE A 1 68 ? -12.852 4.659 12.201 1.00 91.69 68 ILE A C 1
ATOM 483 O O . ILE A 1 68 ? -13.613 3.808 12.659 1.00 91.69 68 ILE A O 1
ATOM 487 N N . ASP A 1 69 ? -13.288 5.696 11.480 1.00 92.38 69 ASP A N 1
ATOM 488 C CA . ASP A 1 69 ? -14.710 5.937 11.229 1.00 92.38 69 ASP A CA 1
ATOM 489 C C . ASP A 1 69 ? -15.345 4.791 10.423 1.00 92.38 69 ASP A C 1
ATOM 491 O O . ASP A 1 69 ? -16.455 4.370 10.742 1.00 92.38 69 ASP A O 1
ATOM 495 N N . ALA A 1 70 ? -14.628 4.204 9.458 1.00 91.88 70 ALA A N 1
ATOM 496 C CA . ALA A 1 70 ? -15.101 3.035 8.709 1.00 91.88 70 ALA A CA 1
ATOM 497 C C . ALA A 1 70 ? -15.332 1.794 9.596 1.00 91.88 70 ALA A C 1
ATOM 499 O O . ALA A 1 70 ? -16.201 0.972 9.310 1.00 91.88 70 ALA A O 1
ATOM 500 N N . LEU A 1 71 ? -14.593 1.654 10.702 1.00 93.25 71 LEU A N 1
ATOM 501 C CA . LEU A 1 71 ? -14.763 0.539 11.639 1.00 93.25 71 LEU A CA 1
ATOM 502 C C . LEU A 1 71 ? -15.981 0.719 12.562 1.00 93.25 71 LEU A C 1
ATOM 504 O O . LEU A 1 71 ? -16.376 -0.224 13.254 1.00 93.25 71 LEU A O 1
ATOM 508 N N . ARG A 1 72 ? -16.619 1.899 12.565 1.00 92.25 72 ARG A N 1
ATOM 509 C CA . ARG A 1 72 ? -17.799 2.188 13.396 1.00 92.25 72 ARG A CA 1
ATOM 510 C C . ARG A 1 72 ? -19.085 1.507 12.937 1.00 92.25 72 ARG A C 1
ATOM 512 O O . ARG A 1 72 ? -20.086 1.571 13.649 1.00 92.25 72 ARG A O 1
ATOM 519 N N . GLU A 1 73 ? -19.077 0.838 11.795 1.00 92.31 73 GLU A N 1
ATOM 520 C CA . GLU A 1 73 ? -20.220 0.040 11.339 1.00 92.31 73 GLU A CA 1
ATOM 521 C C . GLU A 1 73 ? -20.144 -1.416 11.829 1.00 92.31 73 GLU A C 1
ATOM 523 O O . GLU A 1 73 ? -21.149 -2.122 11.841 1.00 92.31 73 GLU A O 1
ATOM 528 N N . LEU A 1 74 ? -18.972 -1.860 12.302 1.00 91.12 74 LEU A N 1
ATOM 529 C CA . LEU A 1 74 ? -18.763 -3.233 12.766 1.00 91.12 74 LEU A CA 1
ATOM 530 C C . LEU A 1 74 ? -19.416 -3.492 14.135 1.00 91.12 74 LEU A C 1
ATOM 532 O O . LEU A 1 74 ? -19.453 -2.581 14.977 1.00 91.12 74 LEU A O 1
ATOM 536 N N . PRO A 1 75 ? -19.848 -4.740 14.410 1.00 93.38 75 PRO A N 1
ATOM 537 C CA . PRO A 1 75 ? -20.221 -5.193 15.750 1.00 93.38 75 PRO A CA 1
ATOM 538 C C . PRO A 1 75 ? -19.098 -4.951 16.769 1.00 93.38 75 PRO A C 1
ATOM 540 O O . PRO A 1 75 ? -17.920 -5.047 16.435 1.00 93.38 75 PRO A O 1
ATOM 543 N N . ALA A 1 76 ? -19.445 -4.679 18.031 1.00 86.56 76 ALA A N 1
ATOM 544 C CA . ALA A 1 76 ? -18.488 -4.221 19.049 1.00 86.56 76 ALA A CA 1
ATOM 545 C C . ALA A 1 76 ? -17.254 -5.132 19.221 1.00 86.56 76 ALA A C 1
ATOM 547 O O . ALA A 1 76 ? -16.132 -4.635 19.288 1.00 86.56 76 ALA A O 1
ATOM 548 N N . ALA A 1 77 ? -17.445 -6.456 19.236 1.00 85.94 77 ALA A N 1
ATOM 549 C CA . ALA A 1 77 ? -16.345 -7.411 19.378 1.00 85.94 77 ALA A CA 1
ATOM 550 C C . ALA A 1 77 ? -15.386 -7.385 18.172 1.00 85.94 77 ALA A C 1
ATOM 552 O O . ALA A 1 77 ? -14.167 -7.373 18.340 1.00 85.94 77 ALA A O 1
ATOM 553 N N . GLU A 1 78 ? -15.933 -7.323 16.955 1.00 90.19 78 GLU A N 1
ATOM 554 C CA . GLU A 1 78 ? -15.157 -7.245 15.712 1.00 90.19 78 GLU A CA 1
ATOM 555 C C . GLU A 1 78 ? -14.445 -5.898 15.585 1.00 90.19 78 GLU A C 1
ATOM 557 O O . GLU A 1 78 ? -13.284 -5.839 15.179 1.00 90.19 78 GLU A O 1
ATOM 562 N N . ARG A 1 79 ? -15.110 -4.818 16.010 1.00 92.00 79 ARG A N 1
ATOM 563 C CA . ARG A 1 79 ? -14.545 -3.470 16.023 1.00 92.00 79 ARG A CA 1
ATOM 564 C C . ARG A 1 79 ? -13.313 -3.385 16.909 1.00 92.00 79 ARG A C 1
ATOM 566 O O . ARG A 1 79 ? -12.299 -2.862 16.461 1.00 92.00 79 ARG A O 1
ATOM 573 N N . SER A 1 80 ? -13.371 -3.897 18.137 1.00 88.75 80 SER A N 1
ATOM 574 C CA . SER A 1 80 ? -12.220 -3.848 19.042 1.00 88.75 80 SER A CA 1
ATOM 575 C C . SER A 1 80 ? -11.013 -4.596 18.470 1.00 88.75 80 SER A C 1
ATOM 577 O O . SER A 1 80 ? -9.896 -4.086 18.517 1.00 88.75 80 SER A O 1
ATOM 579 N N . VAL A 1 81 ? -11.225 -5.770 17.864 1.00 90.75 81 VAL A N 1
ATOM 580 C CA . VAL A 1 81 ? -10.150 -6.525 17.199 1.00 90.75 81 VAL A CA 1
ATOM 581 C C . VAL A 1 81 ? -9.591 -5.748 16.004 1.00 90.75 81 VAL A C 1
ATOM 583 O O . VAL A 1 81 ? -8.375 -5.617 15.869 1.00 90.75 81 VAL A O 1
ATOM 586 N N . ALA A 1 82 ? -10.457 -5.177 15.165 1.00 92.06 82 ALA A N 1
ATOM 587 C CA . ALA A 1 82 ? -10.036 -4.390 14.011 1.00 92.06 82 ALA A CA 1
ATOM 588 C C . ALA A 1 82 ? -9.259 -3.120 14.407 1.00 92.06 82 ALA A C 1
ATOM 590 O O . ALA A 1 82 ? -8.259 -2.792 13.769 1.00 92.06 82 ALA A O 1
ATOM 591 N N . LEU A 1 83 ? -9.658 -2.439 15.485 1.00 91.56 83 LEU A N 1
ATOM 592 C CA . LEU A 1 83 ? -8.943 -1.278 16.022 1.00 91.56 83 LEU A CA 1
ATOM 593 C C . LEU A 1 83 ? -7.570 -1.658 16.602 1.00 91.56 83 LEU A C 1
ATOM 595 O O . LEU A 1 83 ? -6.610 -0.912 16.427 1.00 91.56 83 LEU A O 1
ATOM 599 N N . LEU A 1 84 ? -7.440 -2.827 17.238 1.00 90.38 84 LEU A N 1
ATOM 600 C CA . LEU A 1 84 ? -6.143 -3.335 17.707 1.00 90.38 84 LEU A CA 1
ATOM 601 C C . LEU A 1 84 ? -5.203 -3.666 16.542 1.00 90.38 84 LEU A C 1
ATOM 603 O O . LEU A 1 84 ? -4.011 -3.362 16.607 1.00 90.38 84 LEU A O 1
ATOM 607 N N . HIS A 1 85 ? -5.728 -4.261 15.468 1.00 91.25 85 HIS A N 1
ATOM 608 C CA . HIS A 1 85 ? -4.958 -4.474 14.243 1.00 91.25 85 HIS A CA 1
ATOM 609 C C . HIS A 1 85 ? -4.506 -3.150 13.629 1.00 91.25 85 HIS A C 1
ATOM 611 O O . HIS A 1 85 ? -3.332 -3.003 13.306 1.00 91.25 85 HIS A O 1
ATOM 617 N N . LEU A 1 86 ? -5.405 -2.167 13.559 1.00 91.94 86 LEU A N 1
ATOM 618 C CA . LEU A 1 86 ? -5.083 -0.831 13.074 1.00 91.94 86 LEU A CA 1
ATOM 619 C C . LEU A 1 86 ? -3.968 -0.174 13.904 1.00 91.94 86 LEU A C 1
ATOM 621 O O . LEU A 1 86 ? -3.020 0.358 13.339 1.00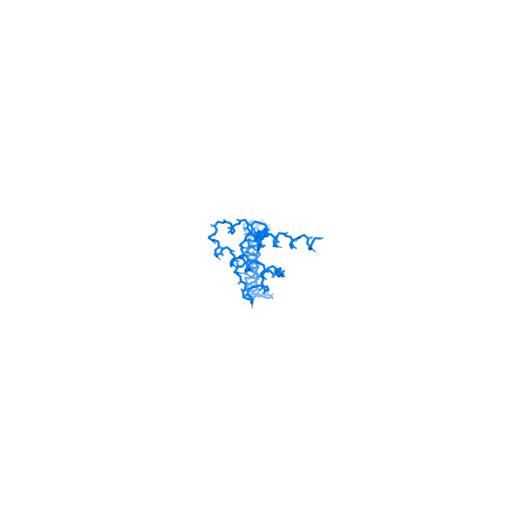 91.94 86 LEU A O 1
ATOM 625 N N . ALA A 1 87 ? -4.037 -0.264 15.234 1.00 89.62 87 ALA A N 1
ATOM 626 C CA . ALA A 1 87 ? -2.997 0.254 16.121 1.00 89.62 87 ALA A CA 1
ATOM 627 C C . ALA A 1 87 ? -1.640 -0.427 15.903 1.00 89.62 87 ALA A C 1
ATOM 629 O O . ALA A 1 87 ? -0.609 0.241 15.878 1.00 89.62 87 ALA A O 1
ATOM 630 N N . ARG A 1 88 ? -1.641 -1.752 15.707 1.00 89.00 88 ARG A N 1
ATOM 631 C CA . ARG A 1 88 ? -0.434 -2.525 15.397 1.00 89.00 88 ARG A CA 1
ATOM 632 C C . ARG A 1 88 ? 0.189 -2.091 14.072 1.00 89.00 88 ARG A C 1
ATOM 634 O O . ARG A 1 88 ? 1.406 -1.939 14.018 1.00 89.00 88 ARG A O 1
ATOM 641 N N . ASP A 1 89 ? -0.621 -1.919 13.033 1.00 89.50 89 ASP A N 1
ATOM 642 C CA . ASP A 1 89 ? -0.147 -1.555 11.694 1.00 89.50 89 ASP A CA 1
ATOM 643 C C . ASP A 1 89 ? 0.480 -0.153 11.675 1.00 89.50 89 ASP A C 1
ATOM 645 O O . ASP A 1 89 ? 1.465 0.075 10.976 1.00 89.50 89 ASP A O 1
ATOM 649 N N . GLU A 1 90 ? -0.041 0.762 12.495 1.00 87.69 90 GLU A N 1
ATOM 650 C CA . GLU A 1 90 ? 0.500 2.116 12.674 1.00 87.69 90 GLU A CA 1
ATOM 651 C C . GLU A 1 90 ? 1.626 2.192 13.724 1.00 87.69 90 GLU A C 1
ATOM 653 O O . GLU A 1 90 ? 2.197 3.257 13.949 1.00 87.69 90 GLU A O 1
ATOM 658 N N . GLY A 1 91 ? 1.958 1.081 14.394 1.00 85.81 91 GLY A N 1
ATOM 659 C CA . GLY A 1 91 ? 2.984 1.040 15.442 1.00 85.81 91 GLY A CA 1
ATOM 660 C C . GLY A 1 91 ? 2.617 1.796 16.727 1.00 85.81 91 GLY A C 1
ATOM 661 O O . GLY A 1 91 ? 3.499 2.116 17.524 1.00 85.81 91 GLY A O 1
ATOM 662 N N . ILE A 1 92 ? 1.332 2.081 16.948 1.00 85.19 92 ILE A N 1
ATOM 663 C CA . ILE A 1 92 ? 0.845 2.824 18.112 1.00 85.19 92 ILE A CA 1
ATOM 664 C C . ILE A 1 92 ? 0.753 1.874 19.310 1.00 85.19 92 ILE A C 1
ATOM 666 O O . ILE A 1 92 ? -0.026 0.918 19.324 1.00 85.19 92 ILE A O 1
ATOM 6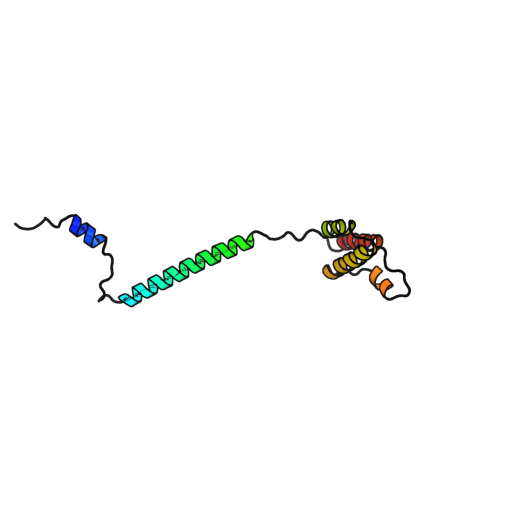70 N N . ALA A 1 93 ? 1.546 2.151 20.346 1.00 82.12 93 ALA A N 1
ATOM 671 C CA . ALA A 1 93 ? 1.497 1.406 21.596 1.00 82.12 93 ALA A CA 1
ATOM 672 C C . ALA A 1 93 ? 0.254 1.807 22.403 1.00 82.12 93 ALA A C 1
ATOM 674 O O . ALA A 1 93 ? 0.176 2.909 22.942 1.00 82.12 93 ALA A O 1
ATOM 675 N N . LEU A 1 94 ? -0.711 0.894 22.501 1.00 79.25 94 LEU A N 1
ATOM 676 C CA . LEU A 1 94 ? -1.925 1.102 23.282 1.00 79.25 94 LEU A CA 1
ATOM 677 C C . LEU A 1 94 ? -1.762 0.549 24.709 1.00 79.25 94 LEU A C 1
ATOM 679 O O . LEU A 1 94 ? -1.533 -0.655 24.865 1.00 79.25 94 LEU A O 1
ATOM 683 N N . PRO A 1 95 ? -1.955 1.368 25.760 1.00 72.75 95 PRO A N 1
ATOM 684 C CA . PRO A 1 95 ? -1.995 0.894 27.144 1.00 72.75 95 PRO A CA 1
ATOM 685 C C . PRO A 1 95 ? -3.029 -0.218 27.365 1.00 72.75 95 PRO A C 1
ATOM 687 O O . PRO A 1 95 ? -2.790 -1.141 28.142 1.00 72.75 95 PRO A O 1
ATOM 690 N N . ALA A 1 96 ? -4.145 -0.176 26.627 1.00 69.19 96 ALA A N 1
ATOM 691 C CA . ALA A 1 96 ? -5.200 -1.190 26.653 1.00 69.19 96 ALA A CA 1
ATOM 692 C C . ALA A 1 96 ? -4.722 -2.606 26.260 1.00 69.19 96 ALA A C 1
ATOM 694 O O . ALA A 1 96 ? -5.366 -3.599 26.589 1.00 69.19 96 ALA A O 1
ATOM 695 N N . VAL A 1 97 ? -3.579 -2.736 25.577 1.00 67.62 97 VAL A N 1
ATOM 696 C CA . VAL A 1 97 ? -3.003 -4.047 25.235 1.00 67.62 97 VAL A CA 1
ATOM 697 C C . VAL A 1 97 ? -2.324 -4.686 26.446 1.00 67.62 97 VAL A C 1
ATOM 699 O O . VAL A 1 97 ? -2.301 -5.908 26.560 1.00 67.62 97 VAL A O 1
ATOM 702 N N . ALA A 1 98 ? -1.822 -3.894 27.397 1.00 68.19 98 ALA A N 1
ATOM 703 C CA . ALA A 1 98 ? -1.247 -4.435 28.627 1.00 68.19 98 ALA A CA 1
ATOM 704 C C . ALA A 1 98 ? -2.314 -5.122 29.498 1.00 68.19 98 ALA A C 1
ATOM 706 O O . ALA A 1 98 ? -2.026 -6.134 30.137 1.00 68.19 98 ALA A O 1
ATOM 707 N N . SER A 1 99 ? -3.559 -4.629 29.479 1.00 68.00 99 SER A N 1
ATOM 708 C CA . SER A 1 99 ? -4.675 -5.249 30.202 1.00 68.00 99 SER A CA 1
ATOM 709 C C . SER A 1 99 ? -5.208 -6.522 29.537 1.00 68.00 99 SER A C 1
ATOM 711 O O . SER A 1 99 ? -5.793 -7.340 30.242 1.00 68.00 99 SER A O 1
ATOM 713 N N . LEU A 1 100 ? -4.945 -6.748 28.239 1.00 66.19 100 LEU A N 1
ATOM 714 C CA . LEU A 1 100 ? -5.308 -7.995 27.539 1.00 66.19 100 LEU A CA 1
ATOM 715 C C . LEU A 1 100 ? -4.598 -9.233 28.104 1.00 66.19 100 LEU A C 1
ATOM 717 O O . LEU A 1 100 ? -5.115 -10.340 27.985 1.00 66.19 100 LEU A O 1
ATOM 721 N N . TYR A 1 101 ? -3.417 -9.056 28.699 1.00 66.69 101 TYR A N 1
ATOM 722 C CA . TYR A 1 101 ? -2.637 -10.143 29.297 1.00 66.69 101 TYR A CA 1
ATOM 723 C C . TYR A 1 101 ? -2.850 -10.275 30.817 1.00 66.69 101 TYR A C 1
ATOM 725 O O . TYR A 1 101 ? -2.210 -11.111 31.455 1.00 66.69 101 TYR A O 1
ATOM 733 N N . GLY A 1 102 ? -3.728 -9.457 31.409 1.00 66.75 102 GLY A N 1
ATOM 734 C CA . GLY A 1 102 ? -4.123 -9.539 32.818 1.00 66.75 102 GLY A CA 1
ATOM 735 C C . GLY A 1 102 ? -5.477 -10.227 33.011 1.00 66.75 102 GLY A C 1
ATOM 736 O O . GLY A 1 102 ? -6.142 -10.604 32.054 1.00 66.75 102 GLY A O 1
ATOM 737 N N . ALA A 1 103 ? -5.946 -10.326 34.259 1.00 59.06 103 ALA A N 1
ATOM 738 C CA . ALA A 1 103 ? -7.313 -10.767 34.585 1.00 59.06 103 ALA A CA 1
ATOM 739 C C . ALA A 1 103 ? -8.396 -9.718 34.224 1.00 59.06 103 ALA A C 1
ATOM 741 O O . ALA A 1 103 ? -9.463 -9.686 34.835 1.00 59.06 103 ALA A O 1
ATOM 742 N N . GLY A 1 104 ? -8.082 -8.808 33.300 1.00 63.09 104 GLY A N 1
ATOM 743 C CA . GLY A 1 104 ? -8.927 -7.690 32.906 1.00 63.09 104 GLY A CA 1
ATOM 744 C C . GLY A 1 104 ? -9.976 -8.086 31.873 1.00 63.09 104 GLY A C 1
ATOM 745 O O . GLY A 1 104 ? -9.836 -9.070 31.148 1.00 63.09 104 GLY A O 1
ATOM 746 N N . GLU A 1 105 ? -11.037 -7.288 31.810 1.00 71.69 105 GLU A N 1
ATOM 747 C CA . GLU A 1 105 ? -12.036 -7.358 30.747 1.00 71.69 105 GLU A CA 1
ATOM 748 C C . GLU A 1 105 ? -11.416 -6.932 29.404 1.00 71.69 105 GLU A C 1
ATOM 750 O O . GLU A 1 105 ? -10.459 -6.153 29.360 1.00 71.69 105 GLU A O 1
ATOM 755 N N . PHE A 1 106 ? -11.957 -7.444 28.296 1.00 74.38 106 PHE A N 1
ATOM 756 C CA . PHE A 1 106 ? -11.505 -7.043 26.965 1.00 74.38 106 PHE A CA 1
ATOM 757 C C . PHE A 1 106 ? -11.759 -5.536 26.763 1.00 74.38 106 PHE A C 1
ATOM 759 O O . PHE A 1 106 ? -12.867 -5.078 27.061 1.00 74.38 106 PHE A O 1
ATOM 766 N N . PRO A 1 107 ? -10.777 -4.758 26.269 1.00 80.06 107 PRO A N 1
ATOM 767 C CA . PRO A 1 107 ? -10.908 -3.316 26.151 1.00 80.06 107 PRO A CA 1
ATOM 768 C C . PRO A 1 107 ? -12.061 -2.946 25.223 1.00 80.06 107 PRO A C 1
ATOM 770 O O . PRO A 1 107 ? -12.253 -3.520 24.140 1.00 80.06 107 PRO A O 1
ATOM 773 N N . ARG A 1 108 ? -12.849 -1.974 25.679 1.00 85.81 108 ARG A N 1
ATOM 774 C CA . ARG A 1 108 ? -14.025 -1.514 24.950 1.00 85.81 108 ARG A CA 1
ATOM 775 C C . ARG A 1 108 ? -13.587 -0.758 23.697 1.00 85.81 108 ARG A C 1
ATOM 777 O O . ARG A 1 108 ? -12.575 -0.053 23.730 1.00 85.81 108 ARG A O 1
ATOM 784 N N . PRO A 1 109 ? -14.323 -0.883 22.584 1.00 85.94 109 PRO A N 1
ATOM 785 C CA . PRO A 1 109 ? -13.914 -0.269 21.327 1.00 85.94 109 PRO A CA 1
ATOM 786 C C . PRO A 1 109 ? -13.790 1.258 21.428 1.00 85.94 109 PRO A C 1
ATOM 788 O O . PRO A 1 109 ? -12.929 1.842 20.775 1.00 85.94 109 PRO A O 1
ATOM 791 N N . GLU A 1 110 ? -14.591 1.905 22.278 1.00 89.19 110 GLU A N 1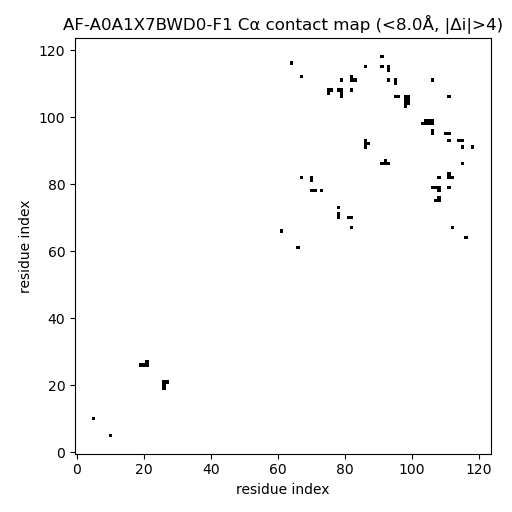
ATOM 792 C CA . GLU A 1 110 ? -14.553 3.353 22.497 1.00 89.19 110 GLU A CA 1
ATOM 793 C C . GLU A 1 110 ? -13.243 3.808 23.164 1.00 89.19 110 GLU A C 1
ATOM 795 O O . GLU A 1 110 ? -12.705 4.863 22.830 1.00 89.19 110 GLU A O 1
ATOM 800 N N . GLU A 1 111 ? -12.700 3.001 24.080 1.00 86.75 111 GLU A N 1
ATOM 801 C CA . GLU A 1 111 ? -11.446 3.293 24.788 1.00 86.75 111 GLU A 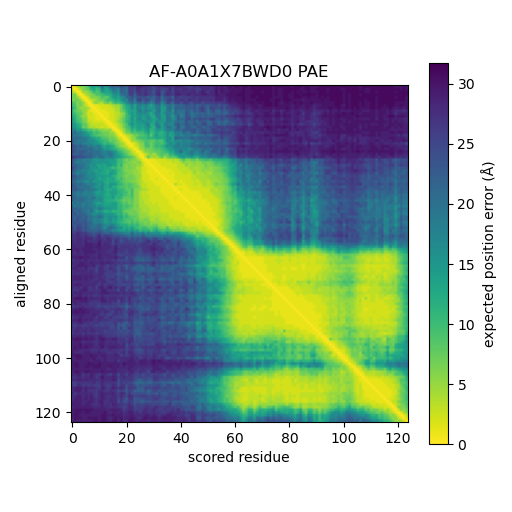CA 1
ATOM 802 C C . GLU A 1 111 ? -10.242 3.187 23.847 1.00 86.75 111 GLU A C 1
ATOM 804 O O . GLU A 1 111 ? -9.334 4.020 23.888 1.00 86.75 111 GLU A O 1
ATOM 809 N N . ILE A 1 112 ? -10.258 2.182 22.967 1.00 85.50 112 ILE A N 1
ATOM 810 C CA . ILE A 1 112 ? -9.222 1.964 21.952 1.00 85.50 112 ILE A CA 1
ATOM 811 C C . ILE A 1 112 ? -9.246 3.098 20.921 1.00 85.50 112 ILE A C 1
ATOM 813 O O . ILE A 1 112 ? -8.195 3.616 20.542 1.00 85.50 112 ILE A O 1
ATOM 817 N N . GLU A 1 113 ? -10.438 3.517 20.489 1.00 89.75 113 GLU A N 1
ATOM 818 C CA . GLU A 1 113 ? -10.600 4.631 19.555 1.00 89.75 113 GLU A CA 1
ATOM 819 C C . GLU A 1 113 ? -10.073 5.954 20.136 1.00 89.75 113 GLU A C 1
ATOM 821 O O . GLU A 1 113 ? -9.353 6.677 19.444 1.00 89.75 113 GLU A O 1
ATOM 826 N N . ALA A 1 114 ? -10.397 6.267 21.394 1.00 87.50 114 ALA A N 1
ATOM 827 C CA . ALA A 1 114 ? -9.915 7.481 22.051 1.00 87.50 114 ALA A CA 1
ATOM 828 C C . ALA A 1 114 ? -8.378 7.515 22.120 1.00 87.50 114 ALA A C 1
ATOM 830 O O . ALA A 1 114 ? -7.764 8.506 21.731 1.00 87.50 114 ALA A O 1
ATOM 831 N N . GLN A 1 115 ? -7.751 6.400 22.511 1.00 85.69 115 GLN A N 1
ATOM 832 C CA . GLN A 1 115 ? -6.290 6.283 22.572 1.00 85.69 115 GLN A CA 1
ATOM 833 C C . GLN A 1 115 ? -5.628 6.409 21.192 1.00 85.69 115 GLN A C 1
ATOM 835 O O . GLN A 1 115 ? -4.575 7.033 21.070 1.00 85.69 115 GLN A O 1
ATOM 840 N N . LEU A 1 116 ? -6.243 5.856 20.141 1.00 87.06 116 LEU A N 1
ATOM 841 C CA . LEU A 1 116 ? -5.758 6.000 18.765 1.00 87.06 116 LEU A CA 1
ATOM 842 C C . LEU A 1 116 ? -5.802 7.454 18.282 1.00 87.06 116 LEU A C 1
ATOM 844 O O . LEU A 1 116 ? -4.873 7.899 17.608 1.00 87.06 116 LEU A O 1
ATOM 848 N N . ARG A 1 117 ? -6.860 8.197 18.628 1.00 86.81 117 ARG A N 1
ATOM 849 C CA . ARG A 1 117 ? -6.986 9.621 18.284 1.00 86.81 117 ARG A CA 1
ATOM 850 C C . ARG A 1 117 ? -5.998 10.487 19.072 1.00 86.81 117 ARG A C 1
ATOM 852 O O . ARG A 1 117 ? -5.369 11.355 18.473 1.00 86.81 117 ARG A O 1
ATOM 859 N N . ASP A 1 118 ? -5.797 10.211 20.359 1.00 83.94 118 ASP A N 1
ATOM 860 C CA . ASP A 1 118 ? -4.823 10.925 21.200 1.00 83.94 118 ASP A CA 1
ATOM 861 C C . ASP A 1 118 ? -3.371 10.656 20.765 1.00 83.94 118 ASP A C 1
ATOM 863 O O . ASP A 1 118 ? -2.544 11.571 20.719 1.00 83.94 118 ASP A O 1
ATOM 867 N N . GLY A 1 119 ? -3.060 9.418 20.360 1.00 72.94 119 GLY A N 1
ATOM 868 C CA . GLY A 1 119 ? -1.746 9.034 19.838 1.00 72.94 119 GLY A CA 1
ATOM 869 C C . GLY A 1 119 ? -1.336 9.794 18.570 1.00 72.94 119 GLY A C 1
ATOM 870 O O . GLY A 1 119 ? -0.146 10.036 18.363 1.00 72.94 119 GLY A O 1
ATOM 871 N N . GLN A 1 120 ? -2.296 10.261 17.758 1.00 69.31 120 GLN A N 1
ATOM 872 C CA . GLN A 1 120 ? -2.001 11.112 16.597 1.00 69.31 120 GLN A CA 1
ATOM 873 C C . GLN A 1 120 ? -1.425 12.480 16.986 1.00 69.31 120 GLN A C 1
ATOM 875 O O . GLN A 1 120 ? -0.657 13.053 16.217 1.00 69.31 120 GLN A O 1
ATOM 880 N N . GLY A 1 121 ? -1.768 13.004 18.168 1.00 58.34 121 GLY A N 1
ATOM 881 C CA . GLY A 1 121 ? -1.314 14.318 18.629 1.00 58.34 121 GLY A CA 1
ATOM 882 C C . GLY A 1 121 ? 0.145 14.358 19.089 1.00 58.34 121 GLY A C 1
ATOM 883 O O . GLY A 1 121 ? 0.690 15.442 19.258 1.00 58.34 121 GLY A O 1
ATOM 884 N N . THR A 1 122 ? 0.789 13.202 19.283 1.00 53.78 122 THR A N 1
ATOM 885 C CA . THR A 1 122 ? 2.166 13.122 19.815 1.00 53.78 122 THR A CA 1
ATOM 886 C C . THR A 1 122 ? 3.234 13.038 18.711 1.00 53.78 122 THR A C 1
ATOM 888 O O . THR A 1 122 ? 4.422 13.174 18.990 1.00 53.78 122 THR A O 1
ATOM 891 N N . HIS A 1 123 ? 2.832 12.843 17.449 1.00 47.84 123 HIS A N 1
ATOM 892 C CA . HIS A 1 123 ? 3.738 12.700 16.298 1.00 47.84 123 HIS A CA 1
ATOM 893 C C . HIS A 1 123 ? 3.673 13.860 15.282 1.00 47.84 123 HIS A C 1
ATOM 895 O O . HIS A 1 123 ? 4.203 13.722 14.179 1.00 47.84 123 HIS A O 1
ATOM 901 N N . ALA A 1 124 ? 3.046 14.985 15.643 1.00 43.16 124 ALA A N 1
ATOM 902 C CA . ALA A 1 124 ? 3.065 16.238 14.877 1.00 43.16 124 ALA A CA 1
ATOM 903 C C . ALA A 1 124 ? 4.121 17.203 15.434 1.00 43.16 124 ALA A C 1
ATOM 905 O O . ALA A 1 124 ? 4.777 17.881 14.612 1.00 43.16 124 ALA A O 1
#

Organism: NCBI:txid475083